Protein AF-A0A931SY56-F1 (afdb_monomer)

Mean predicted aligned error: 4.46 Å

Solvent-accessible surface area (backbone atoms only — not comparable to full-atom values): 3735 Å² total; per-residue (Å²): 133,78,84,75,76,74,85,52,67,32,29,37,79,70,81,86,57,36,56,74,68,24,51,50,50,36,50,34,38,56,72,62,78,40,84,82,62,54,37,28,65,82,67,81,86,56,52,53,74,68,28,51,52,46,26,65,72,46,46,65,136

Sequence (61 aa):
MQSGTTIILGDANSDGSVDALDFNIWRDEFLGVSTTKQADFNNDGKVDLLDFSIWRNAIRP

Structure (mmCIF, N/CA/C/O backbone):
data_AF-A0A931SY56-F1
#
_entry.id   AF-A0A931SY56-F1
#
loop_
_atom_site.group_PDB
_atom_site.id
_atom_site.type_symbol
_atom_site.label_atom_id
_atom_site.label_alt_id
_atom_site.label_comp_id
_atom_site.label_asym_id
_atom_site.label_entity_id
_atom_site.label_seq_id
_atom_site.pdbx_PDB_ins_code
_atom_site.Cartn_x
_atom_site.Cartn_y
_atom_site.Cartn_z
_atom_site.occupancy
_atom_site.B_iso_or_equiv
_atom_site.auth_seq_id
_atom_site.auth_comp_id
_atom_site.auth_asym_id
_atom_site.auth_atom_id
_atom_site.pdbx_PDB_model_num
ATOM 1 N N . MET A 1 1 ? 16.877 22.100 3.444 1.00 44.97 1 MET A N 1
ATOM 2 C CA . MET A 1 1 ? 15.550 22.683 3.157 1.00 44.97 1 MET A CA 1
ATOM 3 C C . MET A 1 1 ? 14.860 21.711 2.215 1.00 44.97 1 MET A C 1
ATOM 5 O O . MET A 1 1 ? 15.401 21.496 1.145 1.00 44.97 1 MET A O 1
ATOM 9 N N . GLN A 1 2 ? 13.814 21.034 2.706 1.00 40.41 2 GLN A N 1
ATOM 10 C CA . GLN A 1 2 ? 12.932 20.066 2.024 1.00 40.41 2 GLN A CA 1
ATOM 11 C C . GLN A 1 2 ? 13.576 19.185 0.936 1.00 40.41 2 GLN A C 1
ATOM 13 O O . GLN A 1 2 ? 13.553 19.524 -0.244 1.00 40.41 2 GLN A O 1
ATOM 18 N N . SER A 1 3 ? 14.067 18.002 1.325 1.00 51.56 3 SER A N 1
ATOM 19 C CA . SER A 1 3 ? 14.071 16.863 0.400 1.00 51.56 3 SER A CA 1
ATOM 20 C C . SER A 1 3 ? 12.604 16.579 0.096 1.00 5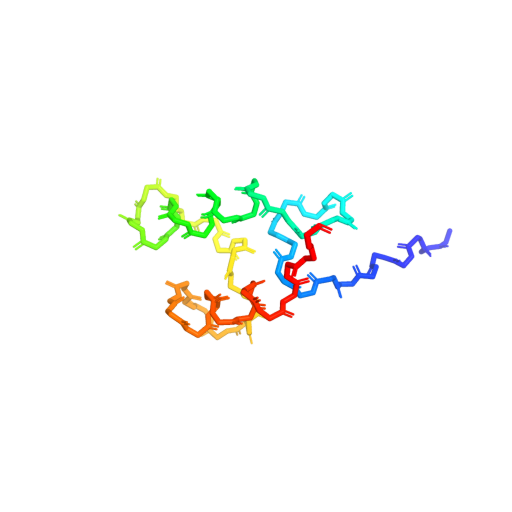1.56 3 SER A C 1
ATOM 22 O O . SER A 1 3 ? 11.885 16.106 0.970 1.00 51.56 3 SER A O 1
ATOM 24 N N . GLY A 1 4 ? 12.123 17.010 -1.069 1.00 49.91 4 GLY A N 1
ATOM 25 C CA . GLY A 1 4 ? 10.748 16.772 -1.482 1.00 49.91 4 GLY A CA 1
ATOM 26 C C . GLY A 1 4 ? 10.547 15.273 -1.623 1.00 49.91 4 GLY A C 1
ATOM 27 O O . GLY A 1 4 ? 10.965 14.700 -2.626 1.00 49.91 4 GLY A O 1
ATOM 28 N N . THR A 1 5 ? 9.966 14.639 -0.605 1.00 59.22 5 THR A N 1
ATOM 29 C CA . THR A 1 5 ? 9.489 13.264 -0.694 1.00 59.22 5 THR A CA 1
ATOM 30 C C . THR A 1 5 ? 8.452 13.270 -1.802 1.00 59.22 5 THR A C 1
ATOM 32 O O . THR A 1 5 ? 7.349 13.790 -1.638 1.00 59.22 5 THR A O 1
ATOM 35 N N . THR A 1 6 ? 8.852 12.820 -2.987 1.00 69.88 6 THR A N 1
ATOM 36 C CA . THR A 1 6 ? 7.896 12.588 -4.061 1.00 69.88 6 THR A CA 1
ATOM 37 C C . THR A 1 6 ? 6.978 11.508 -3.523 1.00 69.88 6 THR A C 1
ATOM 39 O O . THR A 1 6 ? 7.445 10.415 -3.231 1.00 69.88 6 THR A O 1
ATOM 42 N N . ILE A 1 7 ? 5.707 11.839 -3.298 1.00 75.88 7 ILE A N 1
ATOM 43 C CA . ILE A 1 7 ? 4.712 10.833 -2.940 1.00 75.88 7 ILE A CA 1
ATOM 44 C C . ILE A 1 7 ? 4.571 9.948 -4.176 1.00 75.88 7 ILE A C 1
ATOM 46 O O . ILE A 1 7 ? 4.065 10.397 -5.208 1.00 75.88 7 ILE A O 1
ATOM 50 N N . ILE A 1 8 ? 5.075 8.722 -4.090 1.00 89.50 8 ILE A N 1
ATOM 51 C CA . ILE A 1 8 ? 4.905 7.718 -5.130 1.00 89.50 8 ILE A CA 1
ATOM 52 C C . ILE A 1 8 ? 3.679 6.901 -4.735 1.00 89.50 8 ILE A C 1
ATOM 54 O O . ILE A 1 8 ? 3.654 6.234 -3.707 1.00 89.50 8 ILE A O 1
ATOM 58 N N . LEU A 1 9 ? 2.616 6.998 -5.530 1.00 91.94 9 LEU A N 1
ATOM 59 C CA . LEU A 1 9 ? 1.432 6.174 -5.308 1.00 91.94 9 LEU A CA 1
ATOM 60 C C . LEU A 1 9 ? 1.812 4.700 -5.456 1.00 91.94 9 LEU A C 1
ATOM 62 O O . LEU A 1 9 ? 2.423 4.332 -6.455 1.00 91.94 9 LEU A O 1
ATOM 66 N N . GLY A 1 10 ? 1.432 3.878 -4.481 1.00 93.31 10 GLY A N 1
ATOM 67 C CA . GLY A 1 10 ? 1.806 2.466 -4.436 1.00 93.31 10 GLY A CA 1
ATOM 68 C C . GLY A 1 10 ? 3.084 2.161 -3.649 1.00 93.31 10 GLY A C 1
ATOM 69 O O . GLY A 1 10 ? 3.315 0.987 -3.396 1.00 93.31 10 GLY A O 1
ATOM 70 N N . ASP A 1 11 ? 3.867 3.167 -3.245 1.00 95.56 11 ASP A N 1
ATOM 71 C CA . ASP A 1 11 ? 5.074 3.017 -2.413 1.00 95.56 11 ASP A CA 1
ATOM 72 C C . ASP A 1 11 ? 4.682 3.113 -0.927 1.00 95.56 11 ASP A C 1
ATOM 74 O O . ASP A 1 11 ? 4.608 4.195 -0.335 1.00 95.56 11 ASP A O 1
ATOM 78 N N . ALA A 1 12 ? 4.328 1.974 -0.336 1.00 95.19 12 ALA A N 1
ATOM 79 C CA . ALA A 1 12 ? 3.851 1.891 1.042 1.00 95.19 12 ALA A CA 1
ATOM 80 C C . ALA A 1 12 ? 4.991 2.017 2.059 1.00 95.19 12 ALA A C 1
ATOM 82 O O . ALA A 1 12 ? 4.775 2.492 3.182 1.00 95.19 12 ALA A O 1
ATOM 83 N N . ASN A 1 13 ? 6.201 1.576 1.703 1.00 94.69 13 ASN A N 1
ATOM 84 C CA . ASN A 1 13 ? 7.358 1.653 2.596 1.00 94.69 13 ASN A CA 1
ATOM 85 C C . ASN A 1 13 ? 8.141 2.980 2.460 1.00 94.69 13 ASN A C 1
ATOM 87 O O . ASN A 1 13 ? 9.009 3.255 3.293 1.00 94.69 13 ASN A O 1
ATOM 91 N N . SER A 1 14 ? 7.777 3.821 1.485 1.00 93.25 14 SER A N 1
ATOM 92 C CA . SER A 1 14 ? 8.426 5.091 1.143 1.00 93.25 14 SER A CA 1
ATOM 93 C C . SER A 1 14 ? 9.913 4.944 0.802 1.00 93.25 14 SER A C 1
ATOM 95 O O . SER A 1 14 ? 10.717 5.819 1.151 1.00 93.25 14 SER A O 1
ATOM 97 N N . ASP A 1 15 ? 10.298 3.844 0.150 1.00 93.12 15 ASP A N 1
ATOM 98 C CA . ASP A 1 15 ? 11.683 3.580 -0.259 1.00 93.12 15 ASP A CA 1
ATOM 99 C C . ASP A 1 15 ? 12.045 4.161 -1.636 1.00 93.12 15 ASP A C 1
ATOM 101 O O . ASP A 1 15 ? 13.218 4.158 -2.030 1.00 93.12 15 ASP A O 1
ATOM 105 N N . GLY A 1 16 ? 11.066 4.743 -2.333 1.00 92.12 16 GLY A N 1
ATOM 106 C CA . GLY A 1 16 ? 11.233 5.348 -3.647 1.00 92.12 16 GLY A CA 1
ATOM 107 C C . GLY A 1 16 ? 10.934 4.403 -4.814 1.00 92.12 16 GLY A C 1
ATOM 108 O O . GLY A 1 16 ? 11.098 4.815 -5.968 1.00 92.12 16 GLY A O 1
ATOM 109 N N . SER A 1 17 ? 10.508 3.169 -4.542 1.00 93.31 17 SER A N 1
ATOM 110 C CA . SER A 1 17 ? 10.129 2.158 -5.530 1.00 93.31 17 SER A CA 1
ATOM 111 C C . SER A 1 17 ? 8.710 1.648 -5.271 1.00 93.31 17 SER A C 1
ATOM 113 O O . SER A 1 17 ? 8.153 1.838 -4.203 1.00 93.31 17 SER A O 1
ATOM 115 N N . VAL A 1 18 ? 8.096 1.038 -6.289 1.00 95.38 18 VAL A N 1
ATOM 116 C CA . VAL A 1 18 ? 6.826 0.315 -6.127 1.00 95.38 18 VAL A CA 1
ATOM 117 C C . VAL A 1 18 ? 7.074 -1.126 -6.515 1.00 95.38 18 VAL A C 1
ATOM 119 O O . VAL A 1 18 ? 7.227 -1.424 -7.704 1.00 95.38 18 VAL A O 1
ATOM 122 N N . ASP A 1 19 ? 7.144 -2.007 -5.525 1.00 95.62 19 ASP A N 1
ATOM 123 C CA . ASP A 1 19 ? 7.523 -3.401 -5.709 1.00 95.62 19 ASP A CA 1
ATOM 124 C C . ASP A 1 19 ? 6.715 -4.383 -4.830 1.00 95.62 19 ASP A C 1
ATOM 126 O O . ASP A 1 19 ? 5.586 -4.122 -4.399 1.00 95.62 19 ASP A O 1
ATOM 130 N N . ALA A 1 20 ? 7.238 -5.601 -4.667 1.00 95.81 20 ALA A N 1
ATOM 131 C CA . ALA A 1 20 ? 6.584 -6.667 -3.914 1.00 95.81 20 ALA A CA 1
ATOM 132 C C . ALA A 1 20 ? 6.570 -6.430 -2.391 1.00 95.81 20 ALA A C 1
ATOM 134 O O . ALA A 1 20 ? 5.751 -7.037 -1.694 1.00 95.81 20 ALA A O 1
ATOM 135 N N . LEU A 1 21 ? 7.457 -5.588 -1.856 1.00 95.94 21 LEU A N 1
ATOM 136 C CA . LEU A 1 21 ? 7.450 -5.191 -0.450 1.00 95.94 21 LEU A CA 1
ATOM 137 C C . LEU A 1 21 ? 6.215 -4.344 -0.139 1.00 95.94 21 LEU A C 1
ATOM 139 O O . LEU A 1 21 ? 5.543 -4.620 0.856 1.00 95.94 21 LEU A O 1
ATOM 143 N N . ASP A 1 22 ? 5.840 -3.425 -1.028 1.00 96.25 22 ASP A N 1
ATOM 144 C CA . ASP A 1 22 ? 4.624 -2.618 -0.871 1.00 96.25 22 ASP A CA 1
ATOM 145 C C . ASP A 1 22 ? 3.361 -3.471 -0.888 1.00 96.25 22 ASP A C 1
ATOM 147 O O . ASP A 1 22 ? 2.443 -3.282 -0.088 1.00 96.25 22 ASP A O 1
ATOM 151 N N . PHE A 1 23 ? 3.341 -4.487 -1.752 1.00 96.50 23 PHE A N 1
ATOM 152 C CA . PHE A 1 23 ? 2.251 -5.454 -1.789 1.00 96.50 23 PHE A CA 1
ATOM 153 C C . PHE A 1 23 ? 2.117 -6.238 -0.482 1.00 96.50 23 PHE A C 1
ATOM 155 O O . PHE A 1 23 ? 0.999 -6.505 -0.039 1.00 96.50 23 PHE A O 1
ATOM 162 N N . ASN A 1 24 ? 3.234 -6.622 0.144 1.00 97.50 24 ASN A N 1
ATOM 163 C CA . ASN A 1 24 ? 3.190 -7.308 1.434 1.00 97.50 24 ASN A CA 1
ATOM 164 C C . ASN A 1 24 ? 2.587 -6.406 2.518 1.00 97.50 24 ASN A C 1
ATOM 166 O O . ASN A 1 24 ? 1.781 -6.895 3.306 1.00 97.50 24 ASN A O 1
ATOM 170 N N . ILE A 1 25 ? 2.914 -5.109 2.513 1.00 97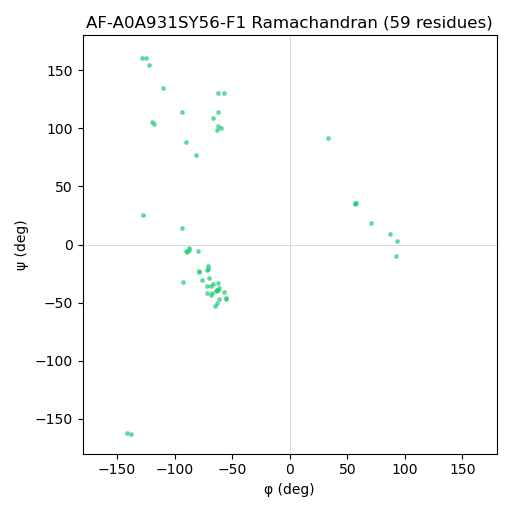.19 25 ILE A N 1
ATOM 171 C CA . ILE A 1 25 ? 2.327 -4.133 3.442 1.00 97.19 25 ILE A CA 1
ATOM 1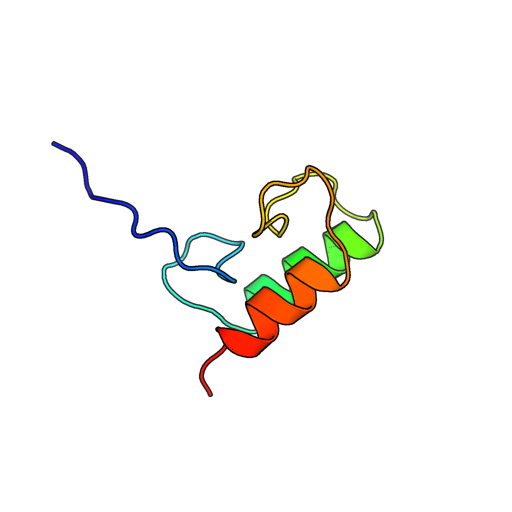72 C C . ILE A 1 25 ? 0.821 -4.015 3.206 1.00 97.19 25 ILE A C 1
ATOM 174 O O . ILE A 1 25 ? 0.046 -4.191 4.146 1.00 97.19 25 ILE A O 1
ATOM 178 N N . TRP A 1 26 ? 0.394 -3.817 1.953 1.00 97.25 26 TRP A N 1
ATOM 179 C CA . TRP A 1 26 ? -1.029 -3.785 1.606 1.00 97.25 26 TRP A CA 1
ATOM 180 C C . TRP A 1 26 ? -1.754 -5.057 2.053 1.00 97.25 26 TRP A C 1
ATOM 182 O O . TRP A 1 26 ? -2.813 -4.978 2.667 1.00 97.25 26 TRP A O 1
ATOM 192 N N . ARG A 1 27 ? -1.179 -6.239 1.798 1.00 97.75 27 ARG A N 1
ATOM 193 C CA . ARG A 1 27 ? -1.773 -7.525 2.186 1.00 97.75 27 ARG A CA 1
ATOM 194 C C . ARG A 1 27 ? -1.940 -7.628 3.700 1.00 97.75 27 ARG A C 1
ATOM 196 O O . ARG A 1 27 ? -2.989 -8.071 4.163 1.00 97.75 27 ARG A O 1
ATOM 203 N N . ASP A 1 28 ? -0.913 -7.272 4.461 1.00 97.81 28 ASP A N 1
ATOM 204 C CA . ASP A 1 28 ? -0.933 -7.404 5.916 1.00 97.81 28 ASP A CA 1
ATOM 205 C C . ASP A 1 28 ? -1.938 -6.419 6.542 1.00 97.81 28 ASP A C 1
ATOM 207 O O . ASP A 1 28 ? -2.647 -6.778 7.484 1.00 97.81 28 ASP A O 1
ATOM 211 N N . GLU A 1 29 ? -2.081 -5.216 5.984 1.00 97.00 29 GLU A N 1
ATOM 212 C CA . GLU A 1 29 ? -3.106 -4.251 6.398 1.00 97.00 29 GLU A CA 1
ATOM 213 C C . GLU A 1 29 ? -4.520 -4.666 5.975 1.00 97.00 29 GLU A C 1
ATOM 215 O O . GLU A 1 29 ? -5.451 -4.607 6.779 1.00 97.00 29 GLU A O 1
ATOM 220 N N . PHE A 1 30 ? -4.679 -5.180 4.756 1.00 96.62 30 PHE A N 1
ATOM 221 C CA . PHE A 1 30 ? -5.947 -5.702 4.245 1.00 96.62 30 PHE A CA 1
ATOM 222 C C . PHE A 1 30 ? -6.464 -6.890 5.074 1.00 96.62 30 PHE A C 1
ATOM 224 O O . PHE A 1 30 ? -7.664 -7.019 5.314 1.00 96.62 30 PHE A O 1
ATOM 231 N N . LEU A 1 31 ? -5.562 -7.758 5.545 1.00 97.12 31 LEU A N 1
ATOM 232 C CA . LEU A 1 31 ? -5.890 -8.883 6.429 1.00 97.12 31 LEU A CA 1
ATOM 233 C C . LEU A 1 31 ? -6.068 -8.474 7.901 1.00 97.12 31 LEU A C 1
ATOM 235 O O . LEU A 1 31 ? -6.426 -9.319 8.723 1.00 97.12 31 LEU A O 1
ATOM 239 N N . GLY A 1 32 ? -5.812 -7.211 8.253 1.00 95.25 32 GLY A N 1
ATOM 240 C CA . GLY A 1 32 ? -5.875 -6.722 9.631 1.00 95.25 32 GLY A CA 1
ATOM 241 C C . GLY A 1 32 ? -4.745 -7.233 10.531 1.00 95.25 32 GLY A C 1
ATOM 242 O O . GLY A 1 32 ? -4.874 -7.194 11.753 1.00 95.25 32 GLY A O 1
ATOM 243 N N . VAL A 1 33 ? -3.646 -7.721 9.947 1.00 96.81 33 VAL A N 1
ATOM 244 C CA . VAL A 1 33 ? -2.412 -8.072 10.671 1.00 96.81 33 VAL A CA 1
ATOM 245 C C . VAL A 1 33 ? -1.691 -6.802 11.128 1.00 96.81 33 VAL A C 1
ATOM 247 O O . VAL A 1 33 ? -1.134 -6.772 12.225 1.00 96.81 33 VAL A O 1
ATOM 250 N N . SER A 1 34 ? -1.748 -5.744 10.312 1.00 93.19 34 SER A N 1
ATOM 251 C CA . SER A 1 34 ? -1.290 -4.396 10.654 1.00 93.19 34 SER A CA 1
ATOM 252 C C . SER A 1 34 ? -2.424 -3.377 10.515 1.00 93.19 34 SER A C 1
ATOM 254 O O . SER A 1 34 ? -3.363 -3.567 9.747 1.00 93.19 34 SER A O 1
ATOM 256 N N . THR A 1 35 ? -2.341 -2.274 11.258 1.00 92.88 35 THR A N 1
ATOM 257 C CA . THR A 1 35 ? -3.296 -1.152 11.195 1.00 92.88 35 THR A CA 1
ATOM 258 C C . THR A 1 35 ? -2.590 0.186 10.980 1.00 92.88 35 THR A C 1
ATOM 260 O O . THR A 1 35 ? -3.091 1.228 11.403 1.00 92.88 35 THR A O 1
ATOM 263 N N . THR A 1 36 ? -1.395 0.157 10.386 1.00 93.56 36 THR A N 1
ATOM 264 C CA . THR A 1 36 ? -0.554 1.338 10.150 1.00 93.56 36 THR A CA 1
ATOM 265 C C . THR A 1 36 ? -1.102 2.261 9.058 1.00 93.56 36 THR A C 1
ATOM 267 O O . THR A 1 36 ? -0.810 3.453 9.095 1.00 93.56 36 THR A O 1
ATOM 270 N N . LYS A 1 37 ? -1.953 1.737 8.164 1.00 92.62 37 LYS A N 1
ATOM 271 C CA . LYS A 1 37 ? -2.549 2.431 7.008 1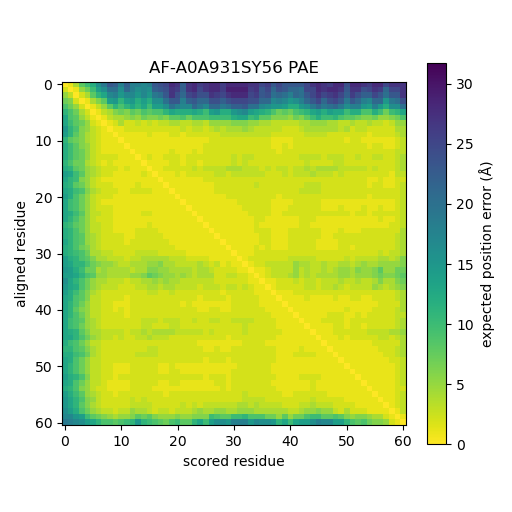.00 92.62 37 LYS A CA 1
ATOM 272 C C . LYS A 1 37 ? -1.510 3.035 6.062 1.00 92.62 37 LYS A C 1
ATOM 274 O O . LYS A 1 37 ? -1.715 4.099 5.494 1.00 92.62 37 LYS A O 1
ATOM 279 N N . GLN A 1 38 ? -0.377 2.362 5.914 1.00 94.94 38 GLN A N 1
ATOM 280 C CA . GLN A 1 38 ? 0.660 2.732 4.958 1.00 94.94 38 GLN A CA 1
ATOM 281 C C . GLN A 1 38 ? 0.221 2.483 3.516 1.00 94.94 38 GLN A C 1
ATOM 283 O O . GLN A 1 38 ? 0.666 3.184 2.614 1.00 94.94 38 GLN A O 1
ATOM 288 N N . ALA A 1 39 ? -0.657 1.504 3.302 1.00 95.81 39 ALA A N 1
ATOM 289 C CA . ALA A 1 39 ? -1.214 1.192 1.998 1.00 95.81 39 ALA A CA 1
ATOM 290 C C . ALA A 1 39 ? -2.557 1.895 1.729 1.00 95.81 39 ALA A C 1
ATOM 292 O O . ALA A 1 39 ? -3.249 1.503 0.799 1.00 95.81 39 ALA A O 1
ATOM 293 N N . ASP A 1 40 ? -2.937 2.907 2.519 1.00 96.38 40 ASP A N 1
ATOM 294 C CA . ASP A 1 40 ? -4.072 3.804 2.238 1.00 96.38 40 ASP A CA 1
ATOM 295 C C . ASP A 1 40 ? -3.605 4.889 1.252 1.00 96.38 40 ASP A C 1
ATOM 297 O O . ASP A 1 40 ? -3.254 6.015 1.614 1.00 96.38 40 ASP A O 1
ATOM 301 N N . PHE A 1 41 ? -3.490 4.514 -0.021 1.00 95.12 41 PHE A N 1
ATOM 302 C CA . PHE A 1 41 ? -2.880 5.367 -1.040 1.00 95.12 41 PHE A CA 1
ATOM 303 C C . PHE A 1 41 ? -3.829 6.463 -1.526 1.00 95.12 41 PHE A C 1
ATOM 305 O O . PHE A 1 41 ? -3.379 7.486 -2.053 1.00 95.12 41 PHE A O 1
ATOM 312 N N . ASN A 1 42 ? -5.140 6.259 -1.380 1.00 95.19 42 ASN A N 1
ATOM 313 C CA . ASN A 1 42 ? -6.151 7.255 -1.725 1.00 95.19 42 ASN A CA 1
ATOM 314 C C . ASN A 1 42 ? -6.506 8.193 -0.548 1.00 95.19 42 ASN A C 1
ATOM 316 O O . ASN A 1 42 ? -7.210 9.182 -0.771 1.00 95.19 42 ASN A O 1
ATOM 320 N N . ASN A 1 43 ? -5.971 7.938 0.654 1.00 94.56 43 ASN A N 1
ATOM 321 C CA . ASN A 1 43 ? -6.240 8.653 1.905 1.00 94.56 43 ASN A CA 1
ATOM 322 C C . ASN A 1 43 ? -7.732 8.686 2.290 1.00 94.56 43 ASN A C 1
ATOM 324 O O . ASN A 1 43 ? -8.216 9.692 2.823 1.00 94.56 43 ASN A O 1
ATOM 328 N N . ASP A 1 44 ? -8.480 7.615 2.015 1.00 96.06 44 ASP A N 1
ATOM 329 C CA . ASP A 1 44 ? -9.896 7.505 2.391 1.00 96.06 44 ASP A CA 1
ATOM 330 C C . ASP A 1 44 ? -10.112 6.933 3.805 1.00 96.06 44 ASP A C 1
ATOM 332 O O . ASP A 1 44 ? -11.239 6.897 4.322 1.00 96.06 44 ASP A O 1
ATOM 336 N N . GLY A 1 45 ? -9.019 6.553 4.471 1.00 95.12 45 GLY A N 1
ATOM 337 C CA . GLY A 1 45 ? -9.016 5.998 5.812 1.00 95.12 45 GLY A CA 1
ATOM 338 C C . GLY A 1 45 ? -9.211 4.485 5.843 1.00 95.12 45 GLY A C 1
ATOM 339 O O . GLY A 1 45 ? -9.410 3.944 6.940 1.00 95.12 45 GLY A O 1
ATOM 340 N N . LYS A 1 46 ? -9.182 3.791 4.708 1.00 95.75 46 LYS A N 1
ATOM 341 C CA . LYS A 1 46 ? -9.274 2.334 4.609 1.00 95.75 46 LYS A CA 1
ATOM 342 C C . LYS A 1 46 ? -8.119 1.804 3.769 1.00 95.75 46 LYS A C 1
ATOM 344 O O . LYS A 1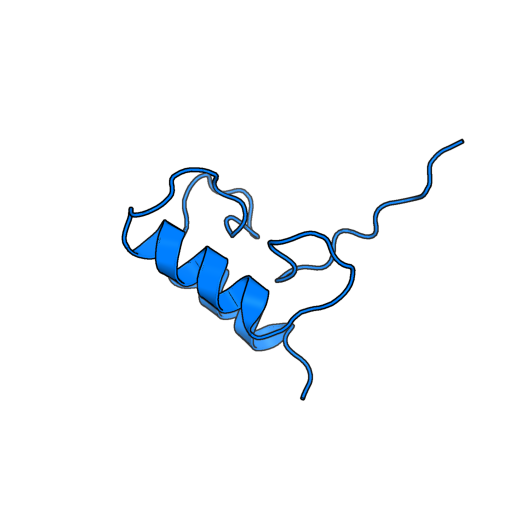 46 ? -7.462 2.534 3.054 1.00 95.75 46 LYS A O 1
ATOM 349 N N . VAL A 1 47 ? -7.863 0.511 3.932 1.00 96.88 47 VAL A N 1
ATOM 350 C CA . VAL A 1 47 ? -6.954 -0.234 3.065 1.00 96.88 47 VAL A CA 1
ATOM 351 C C . VAL A 1 47 ? -7.796 -1.310 2.410 1.00 96.88 47 VAL A C 1
ATOM 353 O O . VAL A 1 47 ? -8.202 -2.274 3.068 1.00 96.88 47 VAL A O 1
ATOM 356 N N . ASP A 1 48 ? -8.144 -1.105 1.145 1.00 97.19 48 ASP A N 1
ATOM 357 C CA . ASP A 1 48 ? -9.042 -1.992 0.414 1.00 97.19 48 ASP A CA 1
ATOM 358 C C . ASP A 1 48 ? -8.590 -2.264 -1.034 1.00 97.19 48 ASP A C 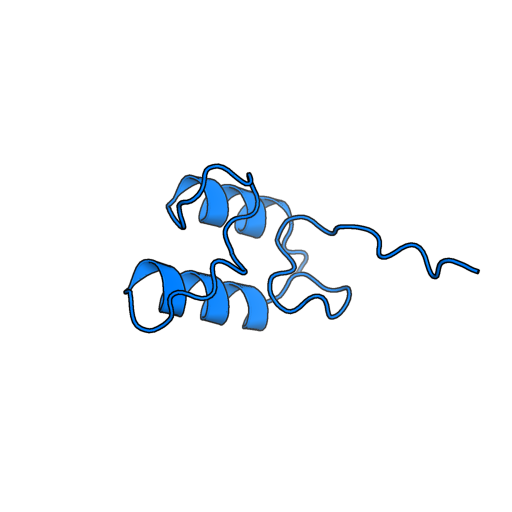1
ATOM 360 O O . ASP A 1 48 ? -7.413 -2.157 -1.394 1.00 97.19 48 ASP A O 1
ATOM 364 N N . LEU A 1 49 ? -9.509 -2.760 -1.867 1.00 97.69 49 LEU A N 1
ATOM 365 C CA . LEU A 1 49 ? -9.215 -3.125 -3.255 1.00 97.69 49 LEU A CA 1
ATOM 366 C C . LEU A 1 49 ? -8.964 -1.907 -4.159 1.00 97.69 49 LEU A C 1
ATOM 368 O O . LEU A 1 49 ? -8.388 -2.060 -5.244 1.00 97.69 49 LEU A O 1
ATOM 372 N N . LEU A 1 50 ? -9.391 -0.714 -3.747 1.00 97.62 50 LEU A N 1
ATOM 373 C CA . LEU A 1 50 ? -9.074 0.526 -4.438 1.00 97.62 50 LEU A CA 1
ATOM 374 C C . LEU A 1 50 ? -7.580 0.835 -4.301 1.00 97.62 50 LEU A C 1
ATOM 376 O O . LEU A 1 50 ? -6.927 1.094 -5.313 1.00 97.62 50 LEU A O 1
ATOM 380 N N . ASP A 1 51 ? -7.013 0.670 -3.107 1.00 97.31 51 ASP A N 1
ATOM 381 C CA . ASP A 1 51 ? -5.574 0.820 -2.870 1.00 97.31 51 ASP A CA 1
ATOM 382 C C . ASP A 1 51 ? -4.745 -0.220 -3.618 1.00 97.31 51 ASP A C 1
ATOM 384 O O . ASP A 1 51 ? -3.735 0.100 -4.248 1.00 97.31 51 ASP A O 1
ATOM 388 N N . PHE A 1 52 ? -5.224 -1.465 -3.654 1.00 97.06 52 PHE A N 1
ATOM 389 C CA . PHE A 1 52 ? -4.601 -2.506 -4.469 1.00 97.06 52 PHE A CA 1
ATOM 390 C C . PHE A 1 52 ? -4.536 -2.115 -5.949 1.00 97.06 52 PHE A C 1
ATOM 392 O O . PHE A 1 52 ? -3.538 -2.363 -6.628 1.00 97.06 52 PHE A O 1
ATOM 399 N N . SER A 1 53 ? -5.604 -1.500 -6.462 1.00 97.62 53 SER A N 1
ATOM 400 C CA . SER A 1 53 ? -5.660 -1.043 -7.851 1.00 97.62 53 SER A CA 1
ATOM 401 C C . SER A 1 53 ? -4.661 0.086 -8.112 1.00 97.62 53 SER A C 1
ATOM 403 O O . SER A 1 53 ? -4.080 0.142 -9.196 1.00 97.62 53 SER A O 1
ATOM 405 N N . ILE A 1 54 ? -4.419 0.949 -7.120 1.00 95.94 54 ILE A N 1
ATOM 406 C CA . ILE A 1 54 ? -3.394 1.996 -7.184 1.00 95.94 54 ILE A CA 1
ATOM 407 C C . ILE A 1 54 ? -1.998 1.369 -7.257 1.00 95.94 54 ILE A C 1
ATOM 409 O O . ILE A 1 54 ? -1.273 1.649 -8.213 1.00 95.94 54 ILE A O 1
ATOM 413 N N . TRP A 1 55 ? -1.654 0.466 -6.332 1.00 95.94 55 TRP A N 1
ATOM 414 C CA . TRP A 1 55 ? -0.373 -0.255 -6.359 1.00 95.94 55 TRP A CA 1
ATOM 415 C C . TRP A 1 55 ? -0.161 -0.989 -7.687 1.00 95.94 55 TRP A C 1
ATOM 417 O O . TRP A 1 55 ? 0.877 -0.84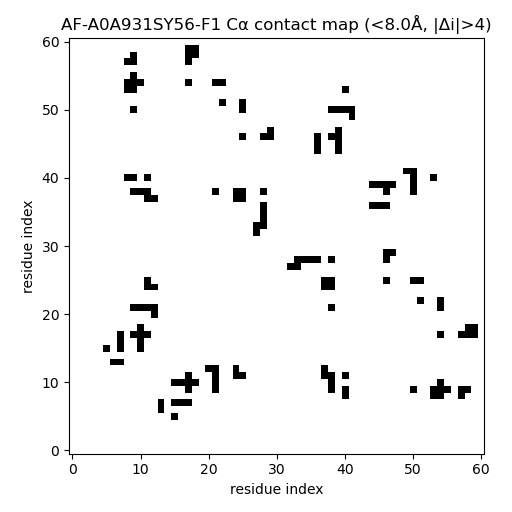3 -8.329 1.00 95.94 55 TRP A O 1
ATOM 427 N N . ARG A 1 56 ? -1.174 -1.718 -8.166 1.00 96.00 56 ARG A N 1
ATOM 428 C CA . ARG A 1 56 ? -1.095 -2.492 -9.414 1.00 96.00 56 ARG A CA 1
ATOM 429 C C . ARG A 1 56 ? -0.857 -1.624 -10.649 1.00 96.00 56 ARG A C 1
ATOM 431 O O . ARG A 1 56 ? -0.233 -2.082 -11.601 1.00 96.00 56 ARG A O 1
ATOM 438 N N . ASN A 1 57 ? -1.384 -0.405 -10.661 1.00 95.44 57 ASN A N 1
ATOM 439 C CA . ASN A 1 57 ? -1.159 0.531 -11.760 1.00 95.44 57 ASN A CA 1
ATOM 440 C C . ASN A 1 57 ? 0.218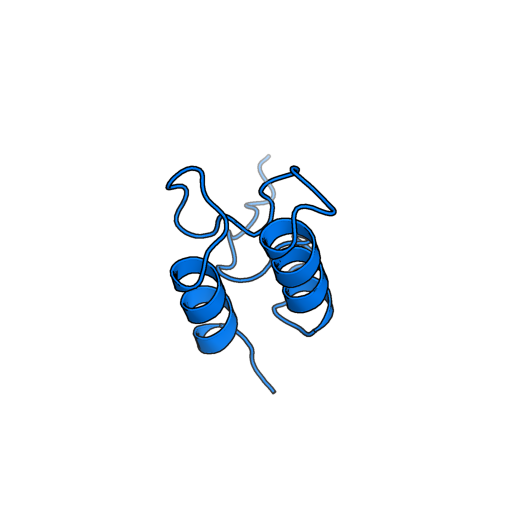 1.204 -11.677 1.00 95.44 57 ASN A C 1
ATOM 442 O O . ASN A 1 57 ? 0.713 1.695 -12.692 1.00 95.44 57 ASN A O 1
ATOM 446 N N . ALA A 1 58 ? 0.811 1.253 -10.485 1.00 93.62 58 ALA A N 1
ATOM 447 C CA . ALA A 1 58 ? 2.085 1.907 -10.237 1.00 93.62 58 ALA A CA 1
ATOM 448 C C . ALA A 1 58 ? 3.289 0.962 -10.347 1.00 93.62 58 ALA A C 1
ATOM 450 O O . ALA A 1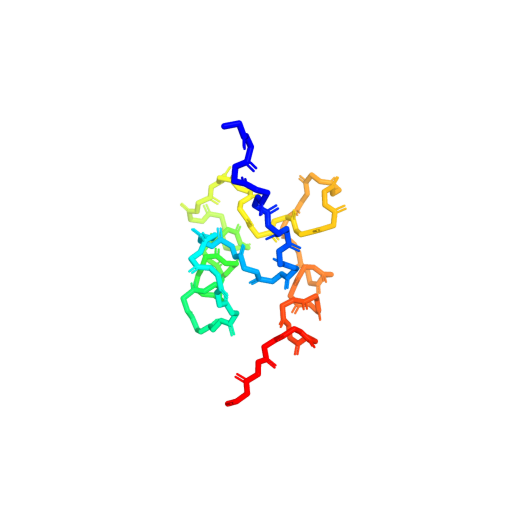 58 ? 4.351 1.410 -10.787 1.00 93.62 58 ALA A O 1
ATOM 451 N N . ILE A 1 59 ? 3.130 -0.322 -9.999 1.00 93.50 59 ILE A N 1
ATOM 452 C CA . ILE A 1 59 ? 4.215 -1.304 -10.065 1.00 93.50 59 ILE A CA 1
ATOM 453 C C . ILE A 1 59 ? 4.784 -1.384 -11.479 1.00 93.50 59 ILE A C 1
ATOM 455 O O . ILE A 1 59 ? 4.063 -1.522 -12.474 1.00 93.50 59 ILE A O 1
ATOM 459 N N . ARG A 1 60 ? 6.110 -1.296 -11.560 1.00 80.62 60 ARG A N 1
ATOM 460 C CA . ARG A 1 60 ? 6.861 -1.467 -12.801 1.00 80.62 60 ARG A CA 1
ATOM 461 C C . ARG A 1 60 ? 7.646 -2.778 -12.723 1.00 80.62 60 ARG A C 1
ATOM 463 O O . ARG A 1 60 ? 8.213 -3.049 -11.669 1.00 80.62 60 ARG A O 1
ATOM 470 N N . PRO A 1 61 ? 7.633 -3.600 -13.785 1.00 67.62 61 PRO A N 1
ATOM 471 C CA . PRO A 1 61 ? 8.433 -4.819 -13.846 1.00 67.62 61 PRO A CA 1
ATOM 472 C C . PRO A 1 61 ? 9.937 -4.532 -13.900 1.00 67.62 61 PRO A C 1
ATOM 474 O O . PRO A 1 61 ? 10.319 -3.437 -14.379 1.00 67.62 61 PRO A O 1
#

Foldseek 3Di:
DDPPLPLQQCCLVSPVAQDVVSVVVLVCQQVVVDVPCSLVRVPPSHRDVVSVVRSVVRHDD

Nearest PDB structures (foldseek):
  2y3n-assembly2_B  TM=8.477E-01  e=2.273E-01  Pseudobacteroides cellulosolvens

pLDDT: mean 90.18, std 13.67, range [40.41, 97.81]

Radius of gyration: 11.23 Å; Cα contacts (8 Å, |Δi|>4): 79; chains: 1; bounding box: 25×32×25 Å

Secondary structure (DSSP, 8-state):
--------TT-SS-SS--SHHHHHHHHHHHTTS----TT--S-SS--SHHHHHHHHHH---